Protein AF-A0A257JGX2-F1 (afdb_monomer_lite)

Sequence (118 aa):
MAPVTLEMVAQASGVSPSTMSRRVDGLIVLAGRLPNAALQAYAKVVPMVVVGRELSGPGLFSLGFDNRTGAHLATRHLTEAGHRRIAFISGEPNHADALDRLAGYQQALDEAGIAHDP

Radius of gyration: 18.96 Å; chains: 1; bounding box: 40×25×54 Å

Foldseek 3Di:
DDDCDPVNCCVQQVNDPVVVVPDDQEEEDAHLPDDLVNVQVCLVVHQYEYEQDDHDDRSYHYDHDQLLCVLLVVLLVCVVVVDQDDDDDFDDCPRPSRVSSVNSNVVNCVVSVHDDDD

pLDDT: mean 82.61, std 17.58, range [32.41, 98.81]

Secondary structure (DSSP, 8-state):
-PPPPHHHHHHHHT--HHHHHS--S-EEE--TTS-HHHHHHHTTTS-EEEESS---BTTEEEE---HHHHHHHHHHHHHHTT--------SSTT-HHHHHHHHHHHHHHHHTTPPP--

Structure (mmCIF, N/CA/C/O backbone):
data_AF-A0A257JGX2-F1
#
_entry.id   AF-A0A257JGX2-F1
#
loop_
_atom_site.group_PDB
_atom_site.id
_atom_site.type_symbol
_atom_site.label_atom_id
_atom_site.label_alt_id
_atom_site.label_comp_id
_atom_site.label_asym_id
_atom_site.label_entity_id
_atom_site.label_seq_id
_atom_site.pdbx_PDB_ins_code
_atom_site.Cartn_x
_atom_site.Cartn_y
_atom_site.Cartn_z
_atom_site.occupancy
_atom_site.B_iso_or_equiv
_atom_site.auth_seq_id
_atom_site.auth_comp_id
_atom_site.auth_asym_id
_atom_site.auth_atom_id
_atom_site.pdbx_PDB_model_num
ATOM 1 N N . MET A 1 1 ? 23.160 -17.325 -14.895 1.00 34.56 1 MET A N 1
ATOM 2 C CA . MET A 1 1 ? 21.732 -17.001 -14.685 1.00 34.56 1 MET A CA 1
ATOM 3 C C . MET A 1 1 ? 21.073 -17.061 -16.059 1.00 34.56 1 MET A C 1
ATOM 5 O O . MET A 1 1 ? 21.548 -16.358 -16.941 1.00 34.56 1 MET A O 1
ATOM 9 N N . ALA A 1 2 ? 20.126 -17.974 -16.297 1.00 32.41 2 ALA A N 1
ATOM 10 C CA . ALA A 1 2 ? 19.482 -18.103 -17.610 1.00 32.41 2 ALA A CA 1
ATOM 11 C C . ALA A 1 2 ? 18.629 -16.851 -17.916 1.00 32.41 2 ALA A C 1
ATOM 13 O O . ALA A 1 2 ? 18.062 -16.286 -16.977 1.00 32.41 2 ALA A O 1
ATOM 14 N N . PRO A 1 3 ? 18.557 -16.382 -19.175 1.00 39.25 3 PRO A N 1
ATOM 15 C CA . PRO A 1 3 ? 17.756 -15.214 -19.526 1.00 39.25 3 PRO A CA 1
ATOM 16 C C . PRO A 1 3 ? 16.267 -15.498 -19.291 1.00 39.25 3 PRO A C 1
ATOM 18 O O . PRO A 1 3 ? 15.772 -16.565 -19.647 1.00 39.25 3 PRO A O 1
ATOM 21 N N . VAL A 1 4 ? 15.554 -14.542 -18.689 1.00 45.38 4 VAL A N 1
ATOM 22 C CA . VAL A 1 4 ? 14.098 -14.629 -18.509 1.00 45.38 4 VAL A CA 1
ATOM 23 C C . VAL A 1 4 ? 13.446 -14.481 -19.889 1.00 45.38 4 VAL A C 1
ATOM 25 O O . VAL A 1 4 ? 13.648 -13.466 -20.556 1.00 45.38 4 VAL A O 1
ATOM 28 N N . THR A 1 5 ? 12.736 -15.509 -20.360 1.00 54.53 5 THR A N 1
ATOM 29 C CA . THR A 1 5 ? 12.142 -15.544 -21.708 1.00 54.53 5 THR A CA 1
ATOM 30 C C . THR A 1 5 ? 10.719 -15.004 -21.701 1.00 54.53 5 THR A C 1
ATOM 32 O O . THR A 1 5 ? 10.007 -15.129 -20.711 1.00 54.53 5 THR A O 1
ATOM 35 N N . LEU A 1 6 ? 10.276 -14.404 -22.812 1.00 53.44 6 LEU A N 1
ATOM 36 C CA . LEU A 1 6 ? 8.897 -13.927 -23.011 1.00 53.44 6 LEU A CA 1
ATOM 37 C C . LEU A 1 6 ? 7.851 -14.931 -22.487 1.00 53.44 6 LEU A C 1
ATOM 39 O O . LEU A 1 6 ? 6.967 -14.545 -21.731 1.00 53.44 6 LEU A O 1
ATOM 43 N N . GLU A 1 7 ? 8.025 -16.223 -22.771 1.00 54.09 7 GLU A N 1
ATOM 44 C CA . GLU A 1 7 ? 7.175 -17.310 -22.263 1.00 54.09 7 GLU A CA 1
ATOM 45 C C . GLU A 1 7 ? 7.028 -17.321 -20.734 1.00 54.09 7 GLU A C 1
ATOM 47 O O . GLU A 1 7 ? 5.911 -17.456 -20.242 1.00 54.09 7 GLU A O 1
ATOM 52 N N . MET A 1 8 ? 8.108 -17.087 -19.979 1.00 51.09 8 MET A N 1
ATOM 53 C CA . MET A 1 8 ? 8.069 -17.040 -18.513 1.00 51.09 8 MET A CA 1
ATOM 54 C C . MET A 1 8 ? 7.188 -15.897 -17.992 1.00 51.09 8 MET A C 1
ATOM 56 O O . MET A 1 8 ? 6.533 -16.055 -16.963 1.00 51.09 8 MET A O 1
ATOM 60 N N . VAL A 1 9 ? 7.124 -14.762 -18.698 1.00 51.97 9 VAL A N 1
ATOM 61 C CA . VAL A 1 9 ? 6.245 -13.640 -18.329 1.00 51.97 9 VAL A CA 1
ATOM 62 C C . VAL A 1 9 ? 4.809 -13.880 -18.747 1.00 51.97 9 VAL A C 1
ATOM 64 O O . VAL A 1 9 ? 3.929 -13.642 -17.926 1.00 51.97 9 VAL A O 1
ATOM 67 N N . ALA A 1 10 ? 4.550 -14.400 -19.950 1.00 53.84 10 ALA A N 1
ATOM 68 C CA . ALA A 1 10 ? 3.207 -14.844 -20.343 1.00 53.84 10 ALA A CA 1
ATOM 69 C C . ALA A 1 10 ? 2.619 -15.802 -19.302 1.00 53.84 10 ALA A C 1
ATOM 71 O O . ALA A 1 10 ? 1.504 -15.619 -18.815 1.00 53.84 10 ALA A O 1
ATOM 72 N N . GLN A 1 11 ? 3.421 -16.785 -18.900 1.00 54.84 11 GLN A N 1
ATOM 73 C CA . GLN A 1 11 ? 3.011 -17.826 -17.974 1.00 54.84 11 GLN A CA 1
ATOM 74 C C . GLN A 1 11 ? 2.823 -17.297 -16.544 1.00 54.84 11 GLN A C 1
ATOM 76 O O . GLN A 1 11 ? 1.882 -17.699 -15.867 1.00 54.84 11 GLN A O 1
ATOM 81 N N . ALA A 1 12 ? 3.651 -16.343 -16.104 1.00 51.03 12 ALA A N 1
ATOM 82 C CA . ALA A 1 12 ? 3.529 -15.711 -14.788 1.00 51.03 12 ALA A CA 1
ATOM 83 C C . ALA A 1 12 ? 2.446 -14.615 -14.702 1.00 51.03 12 ALA A C 1
ATOM 85 O O . ALA A 1 12 ? 1.993 -14.299 -13.603 1.00 51.03 12 ALA A O 1
ATOM 86 N N . SER A 1 13 ? 2.034 -14.026 -15.830 1.00 48.69 13 SER A N 1
ATOM 87 C CA . SER A 1 13 ? 1.016 -12.961 -15.899 1.00 48.69 13 SER A CA 1
ATOM 88 C C . SER A 1 13 ? -0.356 -13.439 -16.388 1.00 48.69 13 SER A C 1
ATOM 90 O O . SER A 1 13 ? -1.299 -12.652 -16.412 1.00 48.69 13 SER A O 1
ATOM 92 N N . GLY A 1 14 ? -0.490 -14.714 -16.774 1.00 53.16 14 GLY A N 1
ATOM 93 C CA . GLY A 1 14 ? -1.719 -15.255 -17.367 1.00 53.16 14 GLY A CA 1
ATOM 94 C C . GLY A 1 14 ? -2.017 -14.698 -18.765 1.00 53.16 14 GLY A C 1
ATOM 95 O O . GLY A 1 14 ? -3.129 -14.844 -19.271 1.00 53.16 14 GLY A O 1
ATOM 96 N N . VAL A 1 15 ? -1.038 -14.045 -19.394 1.00 55.69 15 VAL A N 1
ATOM 97 C CA . VAL A 1 15 ? -1.162 -13.440 -20.719 1.00 55.69 15 VAL A CA 1
ATOM 98 C C . VAL A 1 15 ? -0.720 -14.458 -21.763 1.00 55.69 15 VAL A C 1
ATOM 100 O O . VAL A 1 15 ? 0.363 -15.024 -21.672 1.00 55.69 15 VAL A O 1
ATOM 103 N N . SER A 1 16 ? -1.544 -14.693 -22.784 1.00 54.78 16 SER A N 1
ATOM 104 C CA . SER A 1 16 ? -1.196 -15.610 -23.874 1.00 54.78 16 SER A CA 1
ATOM 105 C C . SER A 1 16 ? 0.114 -15.190 -24.569 1.00 54.78 16 SER A C 1
ATOM 107 O O . SER A 1 16 ? 0.275 -14.002 -24.877 1.00 54.78 16 SER A O 1
ATOM 109 N N . PRO A 1 17 ? 1.005 -16.135 -24.938 1.00 52.75 17 PRO A N 1
ATOM 110 C CA . PRO A 1 17 ? 2.158 -15.865 -25.801 1.00 52.75 17 PRO A CA 1
ATOM 111 C C . PRO A 1 17 ? 1.783 -15.118 -27.091 1.00 52.75 17 PRO A C 1
ATOM 113 O O . PRO A 1 17 ? 2.553 -14.295 -27.586 1.00 52.75 17 PRO A O 1
ATOM 116 N N . SER A 1 18 ? 0.559 -15.328 -27.595 1.00 51.44 18 SER A N 1
ATOM 117 C CA . SER A 1 18 ? 0.042 -14.631 -28.776 1.00 51.44 18 SER A CA 1
ATOM 118 C C . SER A 1 18 ? -0.196 -13.129 -28.556 1.00 51.44 18 SER A C 1
ATOM 120 O O . SER A 1 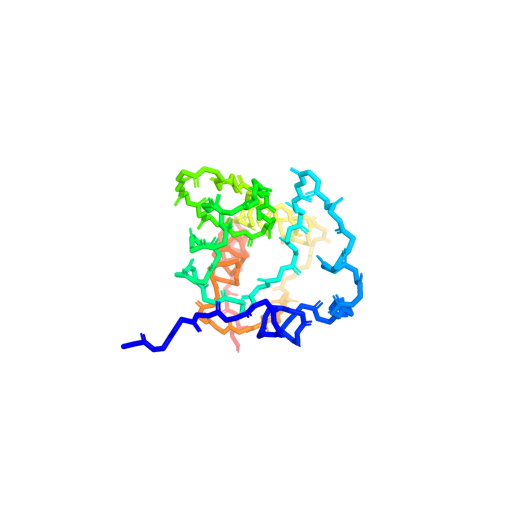18 ? -0.016 -12.341 -29.485 1.00 51.44 18 SER A O 1
ATOM 122 N N . THR A 1 19 ? -0.520 -12.692 -27.338 1.00 52.28 19 THR A N 1
ATOM 123 C CA . THR A 1 19 ? -0.650 -11.265 -26.999 1.00 52.28 19 THR A CA 1
ATOM 124 C C . THR A 1 19 ? 0.709 -10.571 -26.984 1.00 52.28 19 THR A C 1
ATOM 126 O O . THR A 1 19 ? 0.797 -9.424 -27.398 1.00 52.28 19 THR A O 1
ATOM 129 N N . MET A 1 20 ? 1.781 -11.271 -26.606 1.00 53.28 20 MET A N 1
ATOM 130 C CA . MET A 1 20 ? 3.147 -10.736 -26.700 1.00 53.28 20 MET A CA 1
ATOM 131 C C . MET A 1 20 ? 3.729 -10.814 -28.117 1.00 53.28 20 MET A C 1
ATOM 133 O O . MET A 1 20 ? 4.616 -10.038 -28.460 1.00 53.28 20 MET A O 1
ATOM 137 N N . SER A 1 21 ? 3.220 -11.719 -28.962 1.00 48.88 21 SER A N 1
ATOM 138 C CA . SER A 1 21 ? 3.533 -11.731 -30.399 1.00 48.88 21 SER A CA 1
ATOM 139 C C . SER A 1 21 ? 2.882 -10.568 -31.167 1.00 48.88 21 SER A C 1
ATOM 141 O O . SER A 1 21 ? 3.306 -10.240 -32.275 1.00 48.88 21 SER A O 1
ATOM 143 N N . ARG A 1 22 ? 1.886 -9.897 -30.567 1.00 50.44 22 ARG A N 1
ATOM 144 C CA . ARG A 1 22 ? 1.389 -8.597 -31.027 1.00 50.44 22 ARG A CA 1
ATOM 145 C C . ARG A 1 22 ? 2.288 -7.515 -30.433 1.00 50.44 22 ARG A C 1
ATOM 147 O O . ARG A 1 22 ? 2.387 -7.393 -29.219 1.00 50.44 22 ARG A O 1
ATOM 154 N N . ARG A 1 23 ? 2.963 -6.748 -31.294 1.00 63.78 23 ARG A N 1
ATOM 155 C CA . ARG A 1 23 ? 3.795 -5.607 -30.886 1.00 63.78 23 ARG A CA 1
ATOM 156 C C . ARG A 1 23 ? 2.918 -4.611 -30.123 1.00 63.78 23 ARG A C 1
ATOM 158 O O . ARG A 1 23 ? 2.068 -3.971 -30.731 1.00 63.78 23 ARG A O 1
ATOM 165 N N . VAL A 1 24 ? 3.092 -4.535 -28.809 1.00 72.44 24 VAL A N 1
ATOM 166 C CA . VAL A 1 24 ? 2.524 -3.474 -27.973 1.00 72.44 24 VAL A CA 1
ATOM 167 C C . VAL A 1 24 ? 3.603 -2.428 -27.722 1.00 72.44 24 VAL A C 1
ATOM 169 O O . VAL A 1 24 ? 4.769 -2.780 -27.553 1.00 72.44 24 VAL A O 1
ATOM 172 N N . ASP A 1 25 ? 3.214 -1.156 -27.678 1.00 84.44 25 ASP A N 1
ATOM 173 C CA . ASP A 1 25 ? 4.151 -0.049 -27.436 1.00 84.44 25 ASP A CA 1
ATOM 174 C C . ASP A 1 25 ? 4.493 0.122 -25.944 1.00 84.44 25 ASP A C 1
ATOM 176 O O . ASP A 1 25 ? 5.432 0.835 -25.591 1.00 84.44 25 ASP A O 1
ATOM 180 N N . GLY A 1 26 ? 3.750 -0.550 -25.056 1.00 85.88 26 GLY A N 1
ATOM 181 C CA . GLY A 1 26 ? 3.967 -0.507 -23.614 1.00 85.88 26 GLY A CA 1
ATOM 182 C C . GLY A 1 26 ? 3.147 -1.542 -22.841 1.00 85.88 26 GLY A C 1
ATOM 183 O O . GLY A 1 26 ? 2.206 -2.137 -23.372 1.00 85.88 26 GLY A O 1
ATOM 184 N N . LEU A 1 27 ? 3.504 -1.748 -21.572 1.00 87.12 27 LEU A N 1
ATOM 185 C CA . LEU A 1 27 ? 2.816 -2.667 -20.658 1.00 87.12 27 LEU A CA 1
ATOM 186 C C . LEU A 1 27 ? 2.367 -1.964 -19.372 1.00 87.12 27 LEU A C 1
ATOM 188 O O . LEU A 1 27 ? 3.111 -1.181 -18.787 1.00 87.12 27 LEU A O 1
ATOM 192 N N . ILE A 1 28 ? 1.175 -2.313 -18.884 1.00 89.44 28 ILE A N 1
ATOM 193 C CA . ILE A 1 28 ? 0.753 -2.032 -17.505 1.00 89.44 28 ILE A CA 1
ATOM 194 C C . ILE A 1 28 ? 0.700 -3.367 -16.772 1.00 89.44 28 ILE A C 1
ATOM 196 O O . ILE A 1 28 ? -0.056 -4.262 -17.149 1.00 89.44 28 ILE A O 1
ATOM 200 N N . VAL A 1 29 ? 1.525 -3.512 -15.741 1.00 86.44 29 VAL A N 1
ATOM 201 C CA . VAL A 1 29 ? 1.702 -4.769 -15.019 1.00 86.44 29 VAL A CA 1
ATOM 202 C C . VAL A 1 29 ? 1.025 -4.681 -13.657 1.00 86.44 29 VAL A C 1
ATOM 204 O O . VAL A 1 29 ? 1.465 -3.951 -12.770 1.00 86.44 29 VAL A O 1
ATOM 207 N N . LEU A 1 30 ? -0.018 -5.495 -13.488 1.00 82.12 30 LEU A N 1
ATOM 208 C CA . LEU A 1 30 ? -0.690 -5.755 -12.216 1.00 82.12 30 LEU A CA 1
ATOM 209 C C . LEU A 1 30 ? -0.315 -7.166 -11.740 1.00 82.12 30 LEU A C 1
ATOM 211 O O . LEU A 1 30 ? -1.139 -8.075 -11.723 1.00 82.12 30 LEU A O 1
ATOM 215 N N . ALA A 1 31 ? 0.966 -7.391 -11.444 1.00 66.06 31 ALA A N 1
ATOM 216 C CA . ALA A 1 31 ? 1.468 -8.712 -11.064 1.00 66.06 31 ALA A CA 1
ATOM 217 C C . ALA A 1 31 ? 2.382 -8.625 -9.835 1.00 66.06 31 ALA A C 1
ATOM 219 O O . ALA A 1 31 ? 3.588 -8.393 -9.938 1.00 66.06 31 ALA A O 1
ATOM 220 N N . GLY A 1 32 ? 1.804 -8.876 -8.657 1.00 64.31 32 GLY A N 1
ATOM 221 C CA . GLY A 1 32 ? 2.516 -8.867 -7.373 1.00 64.31 32 GLY A CA 1
ATOM 222 C C . GLY A 1 32 ? 3.588 -9.954 -7.212 1.00 64.31 32 GLY A C 1
ATOM 223 O O . GLY A 1 32 ? 4.380 -9.885 -6.280 1.00 64.31 32 GLY A O 1
ATOM 224 N N . ARG A 1 33 ? 3.628 -10.956 -8.106 1.00 70.00 33 ARG A N 1
ATOM 225 C CA . ARG A 1 33 ? 4.460 -12.167 -7.956 1.00 70.00 33 ARG A CA 1
ATOM 226 C C . ARG A 1 33 ? 5.694 -12.229 -8.857 1.00 70.00 33 ARG A C 1
ATOM 228 O O . ARG A 1 33 ? 6.518 -13.121 -8.683 1.00 70.00 33 ARG A O 1
ATOM 235 N N . LEU A 1 34 ? 5.849 -11.311 -9.814 1.00 79.62 34 LEU A N 1
ATOM 236 C CA . LEU A 1 34 ? 7.049 -11.280 -10.653 1.00 79.62 34 LEU A CA 1
ATOM 237 C C . LEU A 1 34 ? 8.251 -10.731 -9.864 1.00 79.62 34 LEU A C 1
ATOM 239 O O . LEU A 1 34 ? 8.117 -9.701 -9.197 1.00 79.62 34 LEU A O 1
ATOM 243 N N . PRO A 1 35 ? 9.443 -11.348 -9.954 1.00 84.06 35 PRO A N 1
ATOM 244 C CA . PRO A 1 35 ? 10.647 -10.783 -9.356 1.00 84.06 35 PRO A CA 1
ATOM 245 C C . PRO A 1 35 ? 10.974 -9.405 -9.948 1.00 84.06 35 PRO A C 1
ATOM 247 O O . PRO A 1 35 ? 10.876 -9.210 -11.160 1.00 84.06 35 PRO A O 1
ATOM 250 N N . ASN A 1 36 ? 11.450 -8.470 -9.119 1.00 86.50 36 ASN A N 1
ATOM 251 C CA . ASN A 1 36 ? 11.831 -7.121 -9.569 1.00 86.50 36 ASN A CA 1
ATOM 252 C C . ASN A 1 36 ? 12.861 -7.161 -10.705 1.00 86.50 36 ASN A C 1
ATOM 254 O O . ASN A 1 36 ? 12.743 -6.415 -11.672 1.00 86.50 36 ASN A O 1
ATOM 258 N N . ALA A 1 37 ? 13.824 -8.085 -10.623 1.00 86.75 37 ALA A N 1
ATOM 259 C CA . ALA A 1 37 ? 14.848 -8.271 -11.647 1.00 86.75 37 ALA A CA 1
ATOM 260 C C . ALA A 1 37 ? 14.261 -8.664 -13.013 1.00 86.75 37 ALA A C 1
ATOM 262 O O . ALA A 1 37 ? 14.779 -8.237 -14.043 1.00 86.75 37 ALA A O 1
ATOM 263 N N . ALA A 1 38 ? 13.170 -9.440 -13.035 1.00 85.25 38 ALA A N 1
ATOM 264 C CA . ALA A 1 38 ? 12.481 -9.764 -14.278 1.00 85.25 38 ALA A CA 1
ATOM 265 C C . ALA A 1 38 ? 11.865 -8.490 -14.868 1.00 85.25 38 ALA A C 1
ATOM 267 O O . ALA A 1 38 ? 12.192 -8.126 -15.992 1.00 85.25 38 ALA A O 1
ATOM 268 N N . LEU A 1 39 ? 11.066 -7.755 -14.088 1.00 87.25 39 LEU A N 1
ATOM 269 C CA . LEU A 1 39 ? 10.435 -6.502 -14.529 1.00 87.25 39 LEU A CA 1
ATOM 270 C C . LEU A 1 39 ? 11.465 -5.488 -15.057 1.00 87.25 39 LEU A C 1
ATOM 272 O O . LEU A 1 39 ? 11.289 -4.932 -16.137 1.00 87.25 39 LEU A O 1
ATOM 276 N N . GLN A 1 40 ? 12.591 -5.324 -14.360 1.00 88.75 40 GLN A N 1
ATOM 277 C CA . GLN A 1 40 ? 13.699 -4.467 -14.796 1.00 88.75 40 GLN A CA 1
ATOM 278 C C . GLN A 1 40 ? 14.376 -4.949 -16.085 1.00 88.75 40 GLN A C 1
ATOM 280 O O . GLN A 1 40 ? 14.802 -4.127 -16.895 1.00 88.75 40 GLN A O 1
ATOM 285 N N . ALA A 1 41 ? 14.507 -6.261 -16.292 1.00 86.00 41 ALA A N 1
ATOM 286 C CA . ALA A 1 41 ? 15.043 -6.799 -17.538 1.00 86.00 41 ALA A CA 1
ATOM 287 C C . ALA A 1 41 ? 14.096 -6.520 -18.715 1.00 86.00 41 ALA A C 1
ATOM 289 O O . ALA A 1 41 ? 14.555 -6.095 -19.773 1.00 86.00 41 ALA A O 1
ATOM 290 N N . TYR A 1 42 ? 12.785 -6.686 -18.518 1.00 82.69 42 TYR A N 1
ATOM 291 C CA . TYR A 1 42 ? 11.787 -6.432 -19.560 1.00 82.69 42 TYR A CA 1
ATOM 292 C C . TYR A 1 42 ? 11.593 -4.954 -19.877 1.00 82.69 42 TYR A C 1
ATOM 294 O O . TYR A 1 42 ? 11.361 -4.621 -21.036 1.00 82.69 42 TYR A O 1
ATOM 302 N N . ALA A 1 43 ? 11.742 -4.068 -18.894 1.00 89.25 43 ALA A N 1
ATOM 303 C CA . ALA A 1 43 ? 11.648 -2.623 -19.097 1.00 89.25 43 ALA A CA 1
ATOM 304 C C . ALA A 1 43 ? 12.687 -2.074 -20.093 1.00 89.25 43 ALA A C 1
ATOM 306 O O . ALA A 1 43 ? 12.491 -1.013 -20.679 1.00 89.25 43 ALA A O 1
ATOM 307 N N . LYS A 1 44 ? 13.768 -2.826 -20.343 1.00 87.75 44 LYS A N 1
ATOM 308 C CA . LYS A 1 44 ? 14.761 -2.521 -21.387 1.00 87.75 44 LYS A CA 1
ATOM 309 C C . LYS A 1 44 ? 14.275 -2.840 -22.804 1.00 87.75 44 LYS A C 1
ATOM 311 O O . LYS A 1 44 ? 14.894 -2.390 -23.761 1.00 87.75 44 LYS A O 1
ATOM 316 N N . VAL A 1 45 ? 13.225 -3.652 -22.936 1.00 86.31 45 VAL A N 1
ATOM 317 C CA . VAL A 1 45 ? 12.673 -4.125 -24.214 1.00 86.31 45 VAL A CA 1
ATOM 318 C C . VAL A 1 45 ? 11.367 -3.406 -24.544 1.00 86.31 45 VAL A C 1
ATOM 320 O O . VAL A 1 45 ? 11.182 -2.980 -25.679 1.00 86.31 45 VAL A O 1
ATOM 323 N N . VAL A 1 46 ? 10.472 -3.262 -23.562 1.00 86.44 46 VAL A N 1
ATOM 324 C CA . VAL A 1 46 ? 9.172 -2.593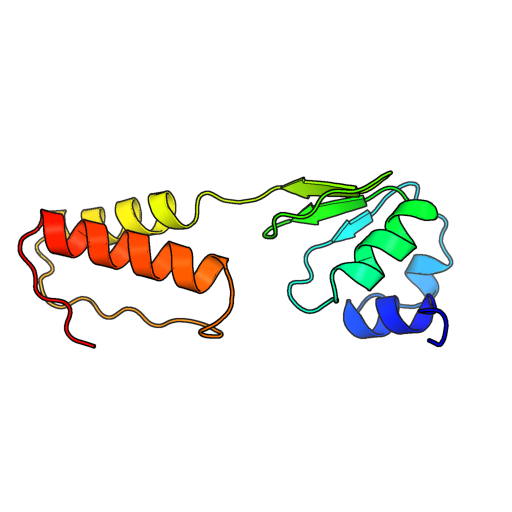 -23.707 1.0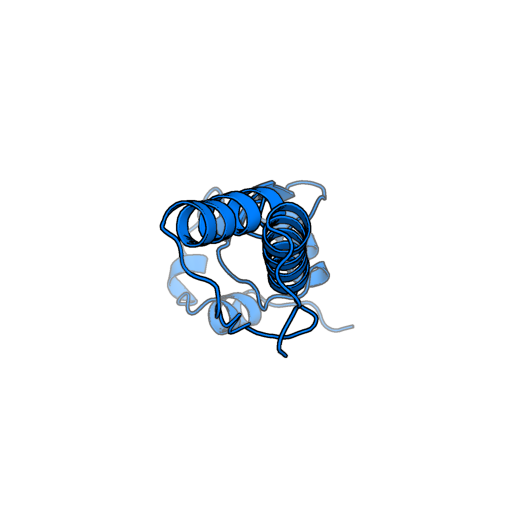0 86.44 46 VAL A CA 1
ATOM 325 C C . VAL A 1 46 ? 8.953 -1.684 -22.493 1.00 86.44 46 VAL A C 1
ATOM 327 O O . VAL A 1 46 ? 9.024 -2.187 -21.369 1.00 86.44 46 VAL A O 1
ATOM 330 N N . PRO A 1 47 ? 8.678 -0.377 -22.678 1.00 90.44 47 PRO A N 1
ATOM 331 C CA . PRO A 1 47 ? 8.360 0.521 -21.572 1.00 90.44 47 PRO A CA 1
ATOM 332 C C . PRO A 1 47 ? 7.174 0.007 -20.758 1.00 90.44 47 PRO A C 1
ATOM 334 O O . PRO A 1 47 ? 6.193 -0.490 -21.319 1.00 90.44 47 PRO A O 1
ATOM 337 N N . MET A 1 48 ? 7.231 0.136 -19.435 1.00 90.06 48 MET A N 1
ATOM 338 C CA . MET A 1 48 ? 6.145 -0.355 -18.594 1.00 90.06 48 MET A CA 1
ATOM 339 C C . MET A 1 48 ? 5.881 0.470 -17.346 1.00 90.06 48 MET A C 1
ATOM 341 O O . MET A 1 48 ? 6.769 1.115 -16.787 1.00 90.06 48 MET A O 1
ATOM 345 N N . VAL A 1 49 ? 4.636 0.366 -16.889 1.00 91.75 49 VAL A N 1
ATOM 346 C CA . VAL A 1 49 ? 4.168 0.856 -15.596 1.00 91.75 49 VAL A CA 1
ATOM 347 C C . VAL A 1 49 ? 3.801 -0.344 -14.730 1.00 91.75 49 VAL A C 1
ATOM 349 O O . VAL A 1 49 ? 3.020 -1.198 -15.147 1.00 91.75 49 VAL A O 1
ATOM 352 N N . VAL A 1 50 ? 4.337 -0.412 -13.517 1.00 91.12 50 VAL A N 1
ATOM 353 C CA . VAL A 1 50 ? 3.969 -1.414 -12.510 1.00 91.12 50 VAL A CA 1
ATOM 354 C C . VAL A 1 50 ? 3.060 -0.760 -11.480 1.00 91.12 50 VAL A C 1
ATOM 356 O O . VAL A 1 50 ? 3.368 0.316 -10.975 1.00 91.12 50 VAL A O 1
ATOM 359 N N . VAL A 1 51 ? 1.939 -1.404 -11.165 1.00 90.00 51 VAL A N 1
ATOM 360 C CA . VAL A 1 51 ? 0.953 -0.885 -10.207 1.00 90.00 51 VAL A CA 1
ATOM 361 C C . VAL A 1 51 ? 1.008 -1.683 -8.906 1.00 90.00 51 VAL A C 1
ATOM 363 O O . VAL A 1 51 ? 1.127 -2.908 -8.933 1.00 90.00 51 VAL A O 1
ATOM 366 N N . GLY A 1 52 ? 0.893 -0.989 -7.771 1.00 84.62 52 GLY A N 1
ATOM 367 C CA . GLY A 1 52 ? 0.829 -1.595 -6.436 1.00 84.62 52 GLY A CA 1
ATOM 368 C C . GLY A 1 52 ? 2.177 -2.073 -5.902 1.00 84.62 52 GLY A C 1
ATOM 369 O O . GLY A 1 52 ? 2.221 -2.950 -5.051 1.00 84.62 52 GLY A O 1
ATOM 370 N N . ARG A 1 53 ? 3.288 -1.563 -6.447 1.00 80.50 53 ARG A N 1
ATOM 371 C CA . ARG A 1 53 ? 4.650 -1.854 -5.981 1.00 80.50 53 ARG A CA 1
ATOM 372 C C . ARG A 1 53 ? 5.542 -0.661 -6.256 1.00 80.50 53 ARG A C 1
ATOM 374 O O . ARG A 1 53 ? 5.426 -0.064 -7.320 1.00 80.50 53 ARG A O 1
ATOM 381 N N . GLU A 1 54 ? 6.475 -0.373 -5.361 1.00 83.62 54 GLU A N 1
ATOM 382 C CA . GLU A 1 54 ? 7.530 0.604 -5.625 1.00 83.62 54 GLU A CA 1
ATOM 383 C C . GLU A 1 54 ? 8.696 -0.060 -6.357 1.00 83.62 54 GLU A C 1
ATOM 385 O O . GLU A 1 54 ? 9.301 -1.021 -5.871 1.00 83.62 54 GLU A O 1
ATOM 390 N N . LEU A 1 55 ? 8.990 0.424 -7.563 1.00 86.31 55 LEU A N 1
ATOM 391 C CA . LEU A 1 55 ? 10.073 -0.098 -8.383 1.00 86.31 55 LEU A CA 1
ATOM 392 C C . LEU A 1 55 ? 10.512 0.950 -9.401 1.00 86.31 55 LEU A C 1
ATOM 394 O O . LEU A 1 55 ? 9.690 1.533 -10.100 1.00 86.31 55 LEU A O 1
ATOM 398 N N . SER A 1 56 ? 11.818 1.145 -9.534 1.00 84.94 56 SER A N 1
ATOM 399 C CA . SER A 1 56 ? 12.382 2.100 -10.482 1.00 84.94 56 SER A CA 1
ATOM 400 C C . SER A 1 56 ? 13.463 1.467 -11.356 1.00 84.94 56 SER A C 1
ATOM 402 O O . SER A 1 56 ? 14.115 0.478 -10.995 1.00 84.94 56 SER A O 1
ATOM 404 N N . GLY A 1 57 ? 13.622 2.031 -12.551 1.00 87.62 57 GLY A N 1
ATOM 405 C CA . GLY A 1 57 ? 14.651 1.655 -13.512 1.00 87.62 57 GLY A CA 1
ATOM 406 C C . GLY A 1 57 ? 14.416 2.297 -14.884 1.00 87.62 57 GLY A C 1
ATOM 407 O O . GLY A 1 57 ? 13.351 2.861 -15.130 1.00 87.62 57 GLY A O 1
ATOM 408 N N . PRO A 1 58 ? 15.388 2.222 -15.807 1.00 88.81 58 PRO A N 1
ATOM 409 C CA . PRO A 1 58 ? 15.195 2.694 -17.176 1.00 88.81 58 PRO A CA 1
ATOM 410 C C . PRO A 1 58 ? 14.009 1.988 -17.850 1.00 88.81 58 PRO A C 1
ATOM 412 O O . PRO A 1 58 ? 13.951 0.759 -17.848 1.00 88.81 58 PRO A O 1
ATOM 415 N N . GLY A 1 59 ? 13.069 2.760 -18.407 1.00 90.19 59 GLY A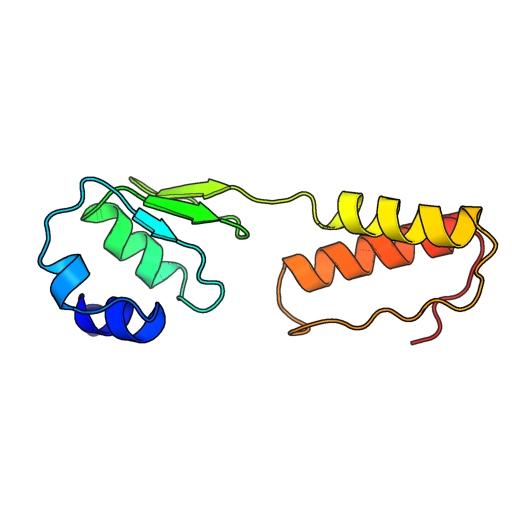 N 1
ATOM 416 C CA . GLY A 1 59 ? 11.856 2.229 -19.049 1.00 90.19 59 GLY A CA 1
ATOM 417 C C . GLY A 1 59 ? 10.816 1.649 -18.081 1.00 90.19 59 GLY A C 1
ATOM 418 O O . GLY A 1 59 ? 9.845 1.044 -18.531 1.00 90.19 59 GLY A O 1
ATOM 419 N N . LEU A 1 60 ? 11.015 1.819 -16.768 1.00 91.62 60 LEU A N 1
ATOM 420 C CA . LEU A 1 60 ? 10.190 1.249 -15.709 1.00 91.62 60 LEU A CA 1
ATOM 421 C C . LEU A 1 60 ? 9.672 2.342 -14.784 1.00 91.62 60 LEU A C 1
ATOM 423 O O . LEU A 1 60 ? 10.436 2.981 -14.061 1.00 91.62 60 LEU A O 1
ATOM 427 N N . PHE A 1 61 ? 8.359 2.504 -14.779 1.00 91.94 61 PHE A N 1
ATOM 428 C CA . PHE A 1 61 ? 7.657 3.417 -13.892 1.00 91.94 61 PHE A CA 1
ATOM 429 C C . PHE A 1 61 ? 6.833 2.616 -12.892 1.00 91.94 61 PHE A C 1
ATOM 431 O O . PHE A 1 61 ? 6.349 1.528 -13.208 1.00 91.94 61 PHE A O 1
ATOM 438 N N . SER A 1 62 ? 6.642 3.160 -11.697 1.00 90.88 62 SER A N 1
ATOM 439 C CA . SER A 1 62 ? 5.779 2.555 -10.689 1.00 90.88 62 SER A CA 1
ATOM 440 C C . SER A 1 62 ? 4.709 3.517 -10.214 1.00 90.88 62 SER A C 1
ATOM 442 O O . SER A 1 62 ? 4.979 4.697 -9.998 1.00 90.88 62 SER A O 1
ATOM 444 N N . LEU A 1 63 ? 3.517 2.977 -9.985 1.00 90.25 63 LEU A N 1
ATOM 445 C CA . LEU A 1 63 ? 2.427 3.640 -9.291 1.00 90.25 63 LEU A CA 1
ATOM 446 C C . LEU A 1 63 ? 2.125 2.855 -8.014 1.00 90.25 63 LEU A C 1
ATOM 448 O O . LEU A 1 63 ? 1.595 1.743 -8.064 1.00 90.25 63 LEU A O 1
ATOM 452 N N . GLY A 1 64 ? 2.517 3.427 -6.878 1.00 89.12 64 GLY A N 1
ATOM 453 C CA . GLY A 1 64 ? 2.200 2.910 -5.551 1.00 89.12 64 GLY A CA 1
ATOM 454 C C . GLY A 1 64 ? 0.879 3.464 -5.021 1.00 89.12 64 GLY A C 1
ATOM 455 O O . GLY A 1 64 ? 0.317 4.413 -5.569 1.00 89.12 64 GLY A O 1
ATOM 456 N N . PHE A 1 65 ? 0.409 2.873 -3.927 1.00 90.44 65 PHE A N 1
ATOM 457 C CA . PHE A 1 65 ? -0.711 3.384 -3.144 1.00 90.44 65 PHE A CA 1
ATOM 458 C C . PHE A 1 65 ? -0.219 3.726 -1.745 1.00 90.44 65 PHE A C 1
ATOM 460 O O . PHE A 1 65 ? 0.608 3.002 -1.190 1.00 90.44 65 PHE A O 1
ATOM 467 N N . ASP A 1 66 ? -0.784 4.770 -1.145 1.00 94.38 66 ASP A N 1
ATOM 468 C CA . ASP A 1 66 ? -0.592 5.033 0.279 1.00 94.38 66 ASP A CA 1
ATOM 469 C C . ASP A 1 66 ? -1.457 4.066 1.106 1.00 94.38 66 ASP A C 1
ATOM 471 O O . ASP A 1 66 ? -2.546 4.381 1.595 1.00 94.38 66 ASP A O 1
ATOM 475 N N . ASN A 1 67 ? -0.978 2.825 1.184 1.00 95.19 67 ASN A N 1
ATOM 476 C CA . ASN A 1 67 ? -1.631 1.718 1.872 1.00 95.19 67 ASN A CA 1
ATOM 477 C C . ASN A 1 67 ? -1.797 1.984 3.373 1.00 95.19 67 ASN A C 1
ATOM 479 O O . ASN A 1 67 ? -2.791 1.558 3.967 1.00 95.19 67 ASN A O 1
ATOM 483 N N . ARG A 1 68 ? -0.848 2.708 3.975 1.00 97.25 68 ARG A N 1
ATOM 484 C CA . ARG A 1 68 ? -0.875 3.075 5.390 1.00 97.25 68 ARG A CA 1
ATOM 485 C C . ARG A 1 68 ? -1.996 4.061 5.669 1.00 97.25 68 ARG A C 1
ATOM 487 O O . ARG A 1 68 ? -2.859 3.767 6.494 1.00 97.25 68 ARG A O 1
ATOM 494 N N . THR A 1 69 ? -2.032 5.182 4.948 1.00 98.44 69 THR A N 1
ATOM 495 C CA . THR A 1 69 ? -3.104 6.173 5.101 1.00 98.44 69 THR A CA 1
ATOM 496 C C . THR A 1 69 ? -4.460 5.556 4.770 1.00 98.44 69 THR A C 1
ATOM 498 O O . THR A 1 69 ? -5.421 5.760 5.506 1.00 98.44 69 THR A O 1
ATOM 501 N N . GLY A 1 70 ? -4.552 4.736 3.719 1.00 98.19 70 GLY A N 1
ATOM 502 C CA . GLY A 1 70 ? -5.797 4.049 3.369 1.00 98.19 70 GLY A CA 1
ATOM 503 C C . GLY A 1 70 ? -6.331 3.157 4.498 1.00 98.19 70 GLY A C 1
ATOM 504 O O . GLY A 1 70 ? -7.509 3.245 4.848 1.00 98.19 70 GLY A O 1
ATOM 505 N N . ALA A 1 71 ? -5.472 2.333 5.106 1.00 98.19 71 ALA A N 1
ATOM 506 C CA . ALA A 1 71 ? -5.866 1.464 6.215 1.00 98.19 71 ALA A CA 1
ATOM 507 C C . ALA A 1 71 ? -6.187 2.238 7.500 1.00 98.19 71 ALA A C 1
ATOM 509 O O . ALA A 1 71 ? -7.132 1.875 8.206 1.00 98.19 71 ALA A O 1
ATOM 510 N N . HIS A 1 72 ? -5.443 3.312 7.779 1.00 98.75 72 HIS A N 1
ATOM 511 C CA . HIS A 1 72 ? -5.732 4.225 8.885 1.00 98.75 72 HIS A CA 1
ATOM 512 C C . HIS A 1 72 ? -7.124 4.834 8.740 1.00 98.75 72 HIS A C 1
ATOM 514 O O . HIS A 1 72 ? -7.947 4.690 9.639 1.00 98.75 72 HIS A O 1
ATOM 520 N N . LEU A 1 73 ? -7.432 5.419 7.580 1.00 98.81 73 LEU A N 1
ATOM 521 C CA . LEU A 1 73 ? -8.736 6.025 7.310 1.00 98.81 73 LEU A CA 1
ATOM 522 C C . LEU A 1 73 ? -9.879 5.011 7.425 1.00 98.81 73 LEU A C 1
ATOM 524 O O . LEU A 1 73 ? -10.909 5.317 8.026 1.00 98.81 73 LEU A O 1
ATOM 528 N N . ALA A 1 74 ? -9.695 3.800 6.893 1.00 98.50 74 ALA A N 1
ATOM 529 C CA . ALA A 1 74 ? -10.704 2.747 6.966 1.00 98.50 74 ALA A CA 1
ATOM 530 C C . ALA A 1 74 ? -10.956 2.290 8.413 1.00 98.50 74 ALA A C 1
ATOM 532 O O . ALA A 1 74 ? -12.102 2.138 8.830 1.00 98.50 74 ALA A O 1
ATOM 533 N N . THR A 1 75 ? -9.892 2.108 9.197 1.00 98.50 75 THR A N 1
ATOM 534 C CA . THR A 1 75 ? -9.991 1.662 10.595 1.00 98.50 75 THR A CA 1
ATOM 535 C C . THR A 1 75 ? -10.551 2.767 11.485 1.00 98.50 75 THR A C 1
ATOM 537 O O . THR A 1 75 ? -11.437 2.507 12.295 1.00 98.50 75 THR A O 1
ATOM 540 N N . ARG A 1 76 ? -10.111 4.013 11.283 1.00 98.56 76 ARG A N 1
ATOM 541 C CA . ARG A 1 76 ? -10.633 5.193 11.978 1.00 98.56 76 ARG A CA 1
ATOM 542 C C . ARG A 1 76 ? -12.132 5.358 11.757 1.00 98.56 76 ARG A C 1
ATOM 544 O O . ARG A 1 76 ? -12.858 5.630 12.702 1.00 98.56 76 ARG A O 1
ATOM 551 N N . HIS A 1 77 ? -12.619 5.120 10.542 1.00 98.75 77 HIS A N 1
ATOM 552 C CA . HIS A 1 77 ? -14.056 5.146 10.279 1.00 98.75 77 HIS A CA 1
ATOM 553 C C . HIS A 1 77 ? -14.830 4.139 11.151 1.00 98.75 77 HIS A C 1
ATOM 555 O O . HIS A 1 77 ? -15.886 4.466 11.691 1.00 98.75 77 HIS A O 1
ATOM 561 N N . LEU A 1 78 ? -14.293 2.928 11.343 1.00 98.44 78 LEU A N 1
ATOM 562 C CA . LEU A 1 78 ? -14.909 1.921 12.211 1.00 98.44 78 LEU A CA 1
ATOM 563 C C . LEU A 1 78 ? -14.878 2.337 13.688 1.00 98.44 78 LEU A C 1
ATOM 565 O O . LEU A 1 78 ? -15.869 2.152 14.396 1.00 98.44 78 LEU A O 1
ATOM 569 N N . THR A 1 79 ? -13.768 2.903 14.165 1.00 98.00 79 THR A N 1
ATOM 570 C CA . THR A 1 79 ? -13.664 3.349 15.562 1.00 98.00 79 THR A CA 1
ATOM 571 C C . THR A 1 79 ? -14.564 4.558 15.841 1.00 98.00 79 THR A C 1
ATOM 573 O O . THR A 1 79 ? -15.231 4.584 16.877 1.00 98.00 79 THR A O 1
ATOM 576 N N . GLU A 1 80 ? -14.677 5.500 14.899 1.00 98.25 80 GLU A N 1
ATOM 577 C CA . GLU A 1 80 ? -15.615 6.635 14.938 1.00 98.25 80 GLU A CA 1
ATOM 578 C C . GLU A 1 80 ? -17.083 6.171 14.918 1.00 98.25 80 GLU A C 1
ATOM 580 O O . GLU A 1 80 ? -17.927 6.766 15.587 1.00 98.25 80 GLU A O 1
ATOM 585 N N . ALA A 1 81 ? -17.385 5.061 14.237 1.00 98.56 81 ALA A N 1
ATOM 586 C CA . ALA A 1 81 ? -18.693 4.401 14.282 1.00 98.56 81 ALA A CA 1
ATOM 587 C C . ALA A 1 81 ? -18.960 3.623 15.594 1.00 98.56 81 ALA A C 1
ATOM 589 O O . ALA A 1 81 ? -20.047 3.074 15.778 1.00 98.56 81 ALA A O 1
ATOM 590 N N . GLY A 1 82 ? -17.996 3.573 16.521 1.00 97.94 82 GLY A N 1
ATOM 591 C CA . GLY A 1 82 ? -18.136 2.942 17.836 1.00 97.94 82 GLY A CA 1
ATOM 592 C C . GLY A 1 82 ? -17.682 1.482 17.910 1.00 97.94 82 GLY A C 1
ATOM 593 O O . GLY A 1 82 ? -17.821 0.859 18.966 1.00 97.94 82 GLY A O 1
ATOM 594 N N . HIS A 1 83 ? -17.106 0.921 16.843 1.00 98.06 83 HIS A N 1
ATOM 595 C CA . HIS A 1 83 ? -16.534 -0.425 16.886 1.00 98.06 83 HIS A CA 1
ATOM 596 C C . HIS A 1 83 ? -15.267 -0.452 17.753 1.00 98.06 83 HIS A C 1
ATOM 598 O O . HIS A 1 83 ? -14.383 0.391 17.623 1.00 98.06 83 HIS A O 1
ATOM 604 N N . ARG A 1 84 ? -15.173 -1.446 18.648 1.00 95.56 84 ARG A N 1
ATOM 605 C CA . ARG A 1 84 ? -14.048 -1.602 19.595 1.00 95.56 84 ARG A CA 1
ATOM 606 C C . ARG A 1 84 ? -13.282 -2.916 19.465 1.00 95.56 84 ARG A C 1
ATOM 608 O O . ARG A 1 84 ? -12.209 -3.047 20.032 1.00 95.56 84 ARG A O 1
ATOM 615 N N . ARG A 1 85 ? -13.832 -3.883 18.729 1.00 95.44 85 ARG A N 1
ATOM 616 C CA . ARG A 1 85 ? -13.201 -5.171 18.424 1.00 95.44 85 ARG A CA 1
ATOM 617 C C . ARG A 1 85 ? -13.135 -5.313 16.914 1.00 95.44 85 ARG A C 1
ATOM 619 O O . ARG A 1 85 ? -14.142 -5.628 16.286 1.00 95.44 85 ARG A O 1
ATOM 626 N N . ILE A 1 86 ? -11.981 -4.997 16.347 1.00 96.25 86 ILE A N 1
ATOM 627 C CA . ILE A 1 86 ? -11.758 -4.948 14.904 1.00 96.25 86 ILE A CA 1
ATOM 628 C C . ILE A 1 86 ? -10.657 -5.960 14.608 1.00 96.25 86 ILE A C 1
ATOM 630 O O . ILE A 1 86 ? -9.621 -5.920 15.253 1.00 96.25 86 ILE A O 1
ATOM 634 N N . ALA A 1 87 ? -10.898 -6.885 13.681 1.00 94.75 87 ALA A N 1
ATOM 635 C CA . ALA A 1 87 ? -9.897 -7.864 13.268 1.00 94.75 87 ALA A CA 1
ATOM 636 C C . ALA A 1 87 ? -9.188 -7.386 11.996 1.00 94.75 87 ALA A C 1
ATOM 638 O O . ALA A 1 87 ? -9.842 -6.904 11.068 1.00 94.75 87 ALA A O 1
ATOM 639 N N . PHE A 1 88 ? -7.869 -7.576 11.926 1.00 94.81 88 PHE A N 1
ATOM 640 C CA . PHE A 1 88 ? -7.084 -7.336 10.716 1.00 94.81 88 PHE A CA 1
ATOM 641 C C . PHE A 1 88 ? -6.716 -8.665 10.051 1.00 94.81 88 PHE A C 1
ATOM 643 O O . PHE A 1 88 ? -5.852 -9.399 10.524 1.00 94.81 88 PHE A O 1
ATOM 650 N N . ILE A 1 89 ? -7.370 -8.980 8.932 1.00 93.62 89 ILE A N 1
ATOM 651 C CA . ILE A 1 89 ? -7.085 -10.186 8.148 1.00 93.62 89 ILE A CA 1
ATOM 652 C C . ILE A 1 89 ? -6.136 -9.803 7.012 1.00 93.62 89 ILE A C 1
ATOM 654 O O . ILE A 1 89 ? -6.523 -9.093 6.083 1.00 93.62 89 ILE A O 1
ATOM 658 N N . SER A 1 90 ? -4.889 -10.264 7.098 1.00 90.94 90 SER A N 1
ATOM 659 C CA . SER A 1 90 ? -3.833 -9.907 6.147 1.00 90.94 90 SER A CA 1
ATOM 660 C C . SER A 1 90 ? -3.622 -10.950 5.049 1.00 90.94 90 SER A C 1
ATOM 662 O O . SER A 1 90 ? -4.023 -12.107 5.165 1.00 90.94 90 SER A O 1
ATOM 664 N N . GLY A 1 91 ? -2.946 -10.519 3.983 1.00 87.00 91 GLY A N 1
ATOM 665 C CA . GLY A 1 91 ? -2.363 -11.404 2.979 1.00 87.00 91 GLY A CA 1
ATOM 666 C C . GLY A 1 91 ? -0.994 -11.932 3.416 1.00 87.00 91 GLY A C 1
ATOM 667 O O . GLY A 1 91 ? -0.742 -12.168 4.594 1.00 87.00 91 GLY A O 1
ATOM 668 N N . GLU A 1 92 ? -0.087 -12.108 2.455 1.00 85.88 92 GLU A N 1
ATOM 669 C CA . GLU A 1 92 ? 1.270 -12.585 2.729 1.00 85.88 92 GLU A CA 1
ATOM 670 C C . GLU A 1 92 ? 2.006 -11.657 3.724 1.00 85.88 92 GLU A C 1
ATOM 672 O O . GLU A 1 92 ? 2.156 -10.468 3.427 1.00 85.88 92 GLU A O 1
ATOM 677 N N . PRO A 1 93 ? 2.485 -12.167 4.881 1.00 81.75 93 PRO A N 1
ATOM 678 C CA . PRO A 1 93 ? 2.973 -11.326 5.983 1.00 81.75 93 PRO A CA 1
ATOM 679 C C . PRO A 1 93 ? 4.142 -10.404 5.628 1.00 81.75 93 PRO A C 1
ATOM 681 O O . PRO A 1 93 ? 4.288 -9.339 6.214 1.00 81.75 93 PRO A O 1
ATOM 684 N N . ASN A 1 94 ? 4.963 -10.804 4.656 1.00 85.81 94 ASN A N 1
ATOM 685 C CA . ASN A 1 94 ? 6.162 -10.067 4.253 1.00 85.81 94 ASN A CA 1
ATOM 686 C C . ASN A 1 94 ? 5.924 -9.149 3.045 1.00 85.81 94 ASN A C 1
ATOM 688 O O . ASN A 1 94 ? 6.872 -8.583 2.499 1.00 85.81 94 ASN A O 1
ATOM 692 N N . HIS A 1 95 ? 4.681 -9.024 2.581 1.00 87.12 95 HIS A N 1
ATOM 693 C CA . HIS A 1 95 ? 4.359 -8.136 1.476 1.00 87.12 95 HIS A CA 1
ATOM 694 C C . HIS A 1 95 ? 4.320 -6.682 1.962 1.00 87.12 95 HIS A C 1
ATOM 696 O O . HIS A 1 95 ? 3.656 -6.388 2.953 1.00 87.12 95 HIS A O 1
ATOM 702 N N . ALA A 1 96 ? 4.984 -5.765 1.251 1.00 87.69 96 ALA A N 1
ATOM 703 C CA . ALA A 1 96 ? 5.095 -4.358 1.660 1.00 87.69 96 ALA A CA 1
ATOM 704 C C . ALA A 1 96 ? 3.721 -3.721 1.943 1.00 87.69 96 ALA A C 1
ATOM 706 O O . ALA A 1 96 ? 3.495 -3.212 3.038 1.00 87.69 96 ALA A O 1
ATOM 707 N N . ASP A 1 97 ? 2.757 -3.879 1.029 1.00 90.38 97 ASP A N 1
ATOM 708 C CA . ASP A 1 97 ? 1.396 -3.374 1.234 1.00 90.38 97 ASP A CA 1
ATOM 709 C C . ASP A 1 97 ? 0.702 -3.965 2.469 1.00 90.38 97 ASP A C 1
ATOM 711 O O . ASP A 1 97 ? -0.120 -3.301 3.097 1.00 90.38 97 ASP A O 1
ATOM 715 N N . ALA A 1 98 ? 0.977 -5.229 2.806 1.00 92.19 98 ALA A N 1
ATOM 716 C CA . ALA A 1 98 ? 0.388 -5.875 3.976 1.00 92.19 98 ALA A CA 1
ATOM 717 C C . ALA A 1 98 ? 0.937 -5.266 5.273 1.00 92.19 98 ALA A C 1
ATOM 719 O O . ALA A 1 98 ? 0.162 -5.000 6.192 1.00 92.19 98 ALA A O 1
ATOM 720 N N . LEU A 1 99 ? 2.243 -4.990 5.314 1.00 93.38 99 LEU A N 1
ATOM 721 C CA . LEU A 1 99 ? 2.904 -4.326 6.436 1.00 93.38 99 LEU A CA 1
ATOM 722 C C . LEU A 1 99 ? 2.413 -2.884 6.611 1.00 93.38 99 LEU A C 1
ATOM 724 O O . LEU A 1 99 ? 2.101 -2.476 7.728 1.00 93.38 99 LEU A O 1
ATOM 728 N N . ASP A 1 100 ? 2.278 -2.128 5.520 1.00 95.25 100 ASP A N 1
ATOM 729 C CA . ASP A 1 100 ? 1.783 -0.751 5.592 1.00 95.25 100 ASP A CA 1
ATOM 730 C C . ASP A 1 100 ? 0.321 -0.677 6.020 1.00 95.25 100 ASP A C 1
ATOM 732 O O . ASP A 1 100 ? -0.027 0.144 6.872 1.00 95.25 100 ASP A O 1
ATOM 736 N N . ARG A 1 101 ? -0.534 -1.565 5.497 1.00 96.19 101 ARG A N 1
ATOM 737 C CA . ARG A 1 101 ? -1.931 -1.641 5.941 1.00 96.19 101 ARG A CA 1
ATOM 738 C C . ARG A 1 101 ? -2.040 -2.029 7.414 1.00 96.19 101 ARG A C 1
ATOM 740 O O . ARG A 1 101 ? -2.839 -1.427 8.127 1.00 96.19 101 ARG A O 1
ATOM 747 N N . LEU A 1 102 ? -1.232 -2.987 7.878 1.00 96.44 102 LEU A N 1
ATOM 748 C CA . LEU A 1 102 ? -1.196 -3.371 9.291 1.00 96.44 102 LEU A CA 1
ATOM 749 C C . LEU A 1 102 ? -0.822 -2.173 10.167 1.00 96.44 102 LEU A C 1
ATOM 751 O O . LEU A 1 102 ? -1.485 -1.909 11.164 1.00 96.44 102 LEU A O 1
ATOM 755 N N . ALA A 1 103 ? 0.191 -1.410 9.764 1.00 96.88 103 ALA A N 1
ATOM 756 C CA . ALA A 1 103 ? 0.639 -0.265 10.537 1.00 96.88 103 ALA A CA 1
ATOM 757 C C . ALA A 1 103 ? -0.392 0.881 10.563 1.00 96.88 103 ALA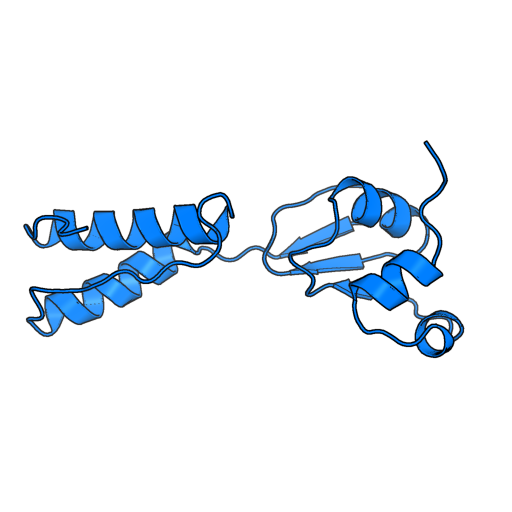 A C 1
ATOM 759 O O . ALA A 1 103 ? -0.574 1.508 11.604 1.00 96.88 103 ALA A O 1
ATOM 760 N N . GLY A 1 104 ? -1.104 1.132 9.458 1.00 98.19 104 GLY A N 1
ATOM 761 C CA . GLY A 1 104 ? -2.213 2.095 9.432 1.00 98.19 104 GLY A CA 1
ATOM 762 C C . GLY A 1 104 ? -3.389 1.673 10.321 1.00 98.19 104 GLY A C 1
ATOM 763 O O . GLY A 1 104 ? -3.955 2.496 11.038 1.00 98.19 104 GLY A O 1
ATOM 764 N N . TYR A 1 105 ? -3.718 0.378 10.325 1.00 98.25 105 TYR A N 1
ATOM 765 C CA . TYR A 1 105 ? -4.705 -0.207 11.236 1.00 98.25 105 TYR A CA 1
ATOM 766 C C . TYR A 1 105 ? -4.310 -0.020 12.709 1.00 98.25 105 TYR A C 1
ATOM 768 O O . TYR A 1 105 ? -5.101 0.501 13.493 1.00 98.25 105 TYR A O 1
ATOM 776 N N . GLN A 1 106 ? -3.075 -0.380 13.073 1.00 97.31 106 GLN A N 1
ATOM 777 C CA . GLN A 1 106 ? -2.559 -0.245 14.439 1.00 97.31 106 GLN A CA 1
ATOM 778 C C . GLN A 1 106 ? -2.573 1.211 14.907 1.00 97.31 106 GLN A C 1
ATOM 780 O O . GLN A 1 106 ? -3.069 1.496 15.993 1.00 97.31 106 GLN A O 1
ATOM 785 N N . GLN A 1 107 ? -2.133 2.135 14.048 1.00 98.44 107 GLN A N 1
ATOM 786 C CA . GLN A 1 107 ? -2.156 3.567 14.337 1.00 98.44 107 GLN A CA 1
ATOM 787 C C . GLN A 1 107 ? -3.571 4.061 14.684 1.00 98.44 107 GLN A C 1
ATOM 789 O O . GLN A 1 107 ? -3.754 4.768 15.671 1.00 98.44 107 GLN A O 1
ATOM 794 N N . ALA A 1 108 ? -4.585 3.684 13.901 1.00 98.38 108 ALA A N 1
ATOM 795 C CA . ALA A 1 108 ? -5.961 4.113 14.153 1.00 98.38 108 ALA A CA 1
ATOM 796 C C . ALA A 1 108 ? -6.547 3.524 15.451 1.00 98.38 108 ALA A C 1
ATOM 798 O O . ALA A 1 108 ? -7.382 4.164 16.096 1.00 98.38 108 ALA A O 1
ATOM 799 N N . LEU A 1 109 ? -6.128 2.316 15.846 1.00 98.19 109 LEU A N 1
ATOM 800 C CA . LEU A 1 109 ? -6.510 1.736 17.136 1.00 98.19 109 LEU A CA 1
ATOM 801 C C . LEU A 1 109 ? -5.833 2.451 18.307 1.00 98.19 109 LEU A C 1
ATOM 803 O O . LEU A 1 109 ? -6.512 2.764 19.287 1.00 98.19 109 LEU A O 1
ATOM 807 N N . ASP A 1 110 ? -4.541 2.760 18.180 1.00 98.06 110 ASP A N 1
ATOM 808 C CA . ASP A 1 110 ? -3.776 3.491 19.193 1.00 98.06 110 ASP A CA 1
ATOM 809 C C . ASP A 1 110 ? -4.390 4.873 19.452 1.00 98.06 110 ASP A C 1
ATOM 811 O O . ASP A 1 110 ? -4.643 5.241 20.600 1.00 98.06 110 ASP A O 1
ATOM 815 N N . GLU A 1 111 ? -4.728 5.608 18.387 1.00 98.25 111 GLU A N 1
ATOM 816 C CA . GLU A 1 111 ? -5.413 6.906 18.462 1.00 98.25 111 GLU A CA 1
ATOM 817 C C . GLU A 1 111 ? -6.788 6.816 19.151 1.00 98.2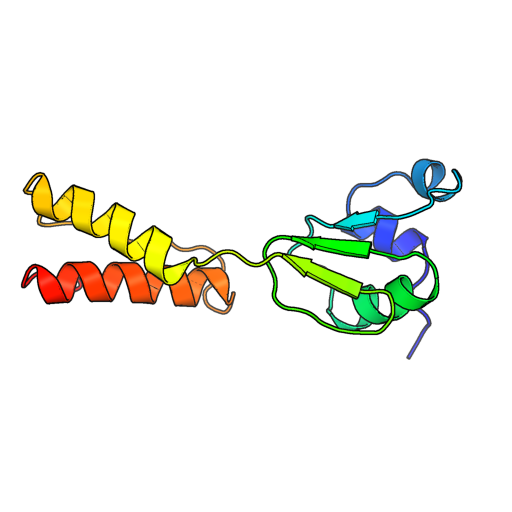5 111 GLU A C 1
ATOM 819 O O . GLU A 1 111 ? -7.214 7.755 19.825 1.00 98.25 111 GLU A O 1
ATOM 824 N N . ALA A 1 112 ? -7.479 5.679 19.020 1.00 97.62 112 ALA A N 1
ATOM 825 C CA . ALA A 1 112 ? -8.774 5.424 19.646 1.00 97.62 112 ALA A CA 1
ATOM 826 C C . ALA A 1 112 ? -8.676 4.800 21.055 1.00 97.62 112 ALA A C 1
ATOM 828 O O . ALA A 1 112 ? -9.720 4.535 21.667 1.00 97.62 112 ALA A O 1
ATOM 829 N N . GLY A 1 113 ? -7.460 4.545 21.557 1.00 97.44 113 GLY A N 1
ATOM 830 C CA . GLY A 1 113 ? -7.206 3.888 22.842 1.00 97.44 113 GLY A CA 1
ATOM 831 C C . GLY A 1 113 ? -7.646 2.420 22.888 1.00 97.44 113 GLY A C 1
ATOM 832 O O . GLY A 1 113 ? -8.057 1.936 23.943 1.00 97.44 113 GLY A O 1
ATOM 833 N N . ILE A 1 114 ? -7.628 1.722 21.750 1.00 96.88 114 ILE A N 1
ATOM 834 C CA . ILE A 1 114 ? -8.040 0.319 21.620 1.00 96.88 114 ILE A CA 1
ATOM 835 C C . ILE A 1 114 ? -6.786 -0.556 21.533 1.00 96.88 114 ILE A C 1
ATOM 837 O O . ILE A 1 114 ? -5.936 -0.346 20.674 1.00 96.88 114 ILE A O 1
ATOM 841 N N . ALA A 1 115 ? -6.679 -1.561 22.402 1.00 93.50 115 ALA A N 1
ATOM 842 C CA . ALA A 1 115 ? -5.583 -2.523 22.340 1.00 93.50 115 ALA A CA 1
ATOM 843 C C . ALA A 1 115 ? -5.662 -3.374 21.064 1.00 93.50 115 ALA A C 1
ATOM 845 O O . ALA A 1 115 ? -6.749 -3.746 20.617 1.00 93.50 115 ALA A O 1
ATOM 846 N N . HIS A 1 116 ? -4.505 -3.717 20.499 1.00 89.06 116 HIS A N 1
ATOM 847 C CA . HIS A 1 116 ? -4.438 -4.655 19.382 1.00 89.06 116 HIS A CA 1
ATOM 848 C C . HIS A 1 116 ? -4.696 -6.058 19.942 1.00 89.06 116 HIS A C 1
ATOM 850 O O . HIS A 1 116 ? -3.956 -6.511 20.812 1.00 89.06 116 HIS A O 1
ATOM 856 N N . ASP A 1 117 ? -5.749 -6.720 19.473 1.00 77.31 117 ASP A N 1
ATOM 857 C CA . ASP A 1 117 ? -6.088 -8.103 19.830 1.00 77.31 117 ASP A CA 1
ATOM 858 C C . ASP A 1 117 ? -5.735 -8.993 18.621 1.00 77.31 117 ASP A C 1
ATOM 860 O O . ASP A 1 117 ? -6.516 -9.021 17.663 1.00 77.31 117 ASP A O 1
ATOM 864 N N . PRO A 1 118 ? -4.511 -9.563 18.571 1.00 59.94 118 PRO A N 1
ATOM 865 C CA . PRO A 1 118 ? -4.021 -10.346 17.436 1.00 59.94 118 PRO A CA 1
ATOM 866 C C . PRO A 1 118 ? -4.708 -11.709 17.278 1.00 59.94 118 PRO A C 1
ATOM 868 O O . PRO A 1 118 ? -5.030 -12.355 18.300 1.00 59.94 118 PRO A O 1
#